Protein AF-A0A1K0FPA6-F1 (afdb_monomer_lite)

Structure (mmCIF, N/CA/C/O backbone):
data_AF-A0A1K0FPA6-F1
#
_entry.id   AF-A0A1K0FPA6-F1
#
loop_
_atom_site.group_PDB
_atom_site.id
_atom_site.type_symbol
_atom_site.label_atom_id
_atom_site.label_alt_id
_atom_site.label_comp_id
_atom_site.label_asym_id
_atom_site.label_entity_id
_atom_site.label_seq_id
_atom_site.pdbx_PDB_ins_code
_atom_site.Cartn_x
_atom_site.Cartn_y
_atom_site.Cartn_z
_atom_site.occupancy
_atom_site.B_iso_or_equiv
_atom_site.auth_seq_id
_atom_site.auth_comp_id
_atom_site.auth_asym_id
_atom_site.auth_atom_id
_atom_site.pdbx_PDB_model_num
ATOM 1 N N . MET A 1 1 ? -2.703 -8.624 -13.315 1.00 49.97 1 MET A N 1
ATOM 2 C CA . MET A 1 1 ? -2.439 -7.216 -12.949 1.00 49.97 1 MET A CA 1
ATOM 3 C C . MET A 1 1 ? -3.291 -6.941 -11.731 1.00 49.97 1 MET A C 1
ATOM 5 O O . MET A 1 1 ? -4.498 -7.096 -11.849 1.00 49.97 1 MET A O 1
ATOM 9 N N . GLY A 1 2 ? -2.678 -6.702 -10.570 1.00 62.44 2 GLY A N 1
ATOM 10 C CA . GLY A 1 2 ? -3.426 -6.465 -9.333 1.00 62.44 2 GLY A CA 1
ATOM 11 C C . GLY A 1 2 ? -4.097 -5.098 -9.376 1.00 62.44 2 GLY A C 1
ATOM 12 O O . GLY A 1 2 ? -3.490 -4.140 -9.858 1.00 62.44 2 GLY A O 1
ATOM 13 N N . ALA A 1 3 ? -5.344 -5.024 -8.923 1.00 81.25 3 ALA A N 1
ATOM 14 C CA . ALA A 1 3 ? -5.975 -3.750 -8.625 1.00 81.25 3 ALA A CA 1
ATOM 15 C C . ALA A 1 3 ? -5.273 -3.111 -7.414 1.00 81.25 3 ALA A C 1
ATOM 17 O O . ALA A 1 3 ? -4.587 -3.791 -6.647 1.00 81.25 3 ALA A O 1
ATOM 18 N N . ALA A 1 4 ? -5.396 -1.791 -7.269 1.00 90.25 4 ALA A N 1
ATOM 19 C CA . ALA A 1 4 ? -5.033 -1.159 -6.006 1.00 90.25 4 ALA A CA 1
ATOM 20 C C . ALA A 1 4 ? -5.960 -1.702 -4.913 1.00 90.25 4 ALA A C 1
ATOM 22 O O . ALA A 1 4 ? -7.124 -1.969 -5.189 1.00 90.25 4 ALA A O 1
ATOM 23 N N . MET A 1 5 ? -5.459 -1.837 -3.694 1.00 94.00 5 MET A N 1
ATOM 24 C CA . MET A 1 5 ? -6.245 -2.291 -2.549 1.00 94.00 5 MET A CA 1
ATOM 25 C C . MET A 1 5 ? -6.145 -1.260 -1.428 1.00 94.00 5 MET A C 1
ATOM 27 O O . MET A 1 5 ? -5.207 -0.465 -1.405 1.00 94.00 5 MET A O 1
ATOM 31 N N . GLN A 1 6 ? -7.097 -1.238 -0.508 1.00 94.94 6 GLN A N 1
ATOM 32 C CA . GLN A 1 6 ? -7.069 -0.346 0.648 1.00 94.94 6 GLN A CA 1
ATOM 33 C C . GLN A 1 6 ? -7.533 -1.059 1.908 1.00 94.94 6 GLN A C 1
ATOM 35 O O . GLN A 1 6 ? -8.230 -2.068 1.837 1.00 94.94 6 GLN A O 1
ATOM 40 N N . THR A 1 7 ? -7.166 -0.525 3.066 1.00 94.75 7 THR A N 1
ATOM 41 C CA . THR A 1 7 ? -7.709 -0.991 4.339 1.00 94.75 7 THR A CA 1
ATOM 42 C C . THR A 1 7 ? -9.221 -0.727 4.406 1.00 94.75 7 THR A C 1
ATOM 44 O O . THR A 1 7 ? -9.713 0.195 3.742 1.00 94.75 7 THR A O 1
ATOM 47 N N . PRO A 1 8 ? -9.989 -1.505 5.195 1.00 93.31 8 PRO A N 1
ATOM 48 C CA . PRO A 1 8 ? -11.447 -1.350 5.287 1.00 93.31 8 PRO A CA 1
ATOM 49 C C . PRO A 1 8 ? -11.909 0.050 5.704 1.00 93.31 8 PRO A C 1
ATOM 51 O O . PRO A 1 8 ? -12.972 0.511 5.296 1.00 93.31 8 PRO A O 1
ATOM 54 N N . ASP A 1 9 ? -11.102 0.732 6.511 1.00 92.06 9 ASP A N 1
ATOM 55 C CA . ASP A 1 9 ? -11.330 2.101 6.971 1.00 92.06 9 ASP A CA 1
ATOM 56 C C . ASP A 1 9 ? -10.859 3.171 5.968 1.00 92.06 9 ASP A C 1
ATOM 58 O O . ASP A 1 9 ? -11.108 4.357 6.170 1.00 92.06 9 ASP A O 1
ATOM 62 N N . GLY A 1 10 ? -10.195 2.767 4.881 1.00 91.06 10 GLY A N 1
ATOM 63 C CA . GLY A 1 10 ? -9.676 3.653 3.841 1.00 91.06 10 GLY A CA 1
ATOM 64 C C . GLY A 1 10 ? -8.444 4.463 4.246 1.00 91.06 10 GLY A C 1
ATOM 65 O O . GLY A 1 10 ? -8.039 5.347 3.494 1.00 91.06 10 GLY A O 1
ATOM 66 N N . THR A 1 11 ? -7.844 4.177 5.405 1.00 92.75 11 THR A N 1
ATOM 67 C CA . THR A 1 11 ? -6.681 4.910 5.925 1.00 92.75 11 THR A CA 1
ATOM 68 C C . THR A 1 11 ? -5.423 4.651 5.100 1.00 92.75 11 THR A C 1
ATOM 70 O O . THR A 1 11 ? -4.648 5.574 4.855 1.00 92.75 11 THR A O 1
ATOM 73 N N . TRP A 1 12 ? -5.219 3.410 4.655 1.00 93.50 12 TRP A N 1
ATOM 74 C CA . TRP A 1 12 ? -4.039 3.012 3.896 1.00 93.50 12 TRP A CA 1
ATOM 75 C C . TRP A 1 12 ? -4.420 2.403 2.558 1.00 93.50 12 TRP A C 1
ATOM 77 O O . TRP A 1 12 ? -5.333 1.583 2.469 1.00 93.50 12 TRP A O 1
ATOM 87 N N . ARG A 1 13 ? -3.673 2.758 1.513 1.00 94.06 13 ARG A N 1
ATOM 88 C CA . ARG A 1 13 ? -3.844 2.221 0.164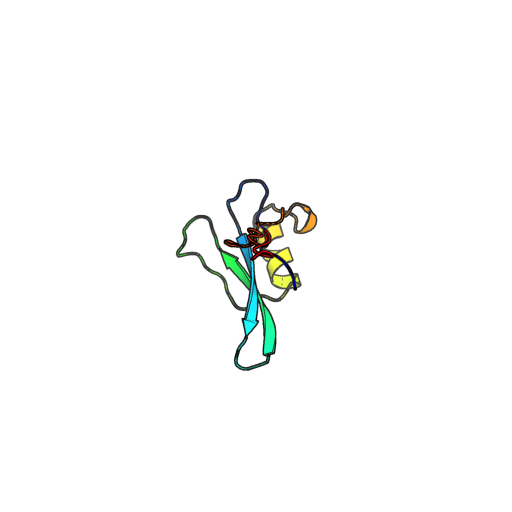 1.00 94.06 13 ARG A CA 1
ATOM 89 C C . ARG A 1 13 ? -2.558 1.571 -0.326 1.00 94.06 13 ARG A C 1
ATOM 91 O O . ARG A 1 13 ? -1.498 2.187 -0.320 1.00 94.06 13 ARG A O 1
ATOM 98 N N . VAL A 1 14 ? -2.664 0.332 -0.784 1.00 94.56 14 VAL A N 1
ATOM 99 C CA . VAL A 1 14 ? -1.595 -0.430 -1.424 1.00 94.56 14 VAL A CA 1
ATOM 100 C C . VAL A 1 14 ? -1.766 -0.332 -2.932 1.00 94.56 14 VAL A C 1
ATOM 102 O O . VAL A 1 14 ? -2.781 -0.747 -3.492 1.00 94.56 14 VAL A O 1
ATOM 105 N N . GLU A 1 15 ? -0.754 0.191 -3.612 1.00 93.81 15 GLU A N 1
ATOM 106 C CA . GLU A 1 15 ? -0.772 0.326 -5.063 1.00 93.81 15 GLU A CA 1
ATOM 107 C C . GLU A 1 15 ? 0.388 -0.455 -5.688 1.00 93.81 15 GLU A C 1
ATOM 109 O O . GLU A 1 15 ? 1.556 -0.156 -5.414 1.00 93.81 15 GLU A O 1
ATOM 114 N N . PRO A 1 16 ? 0.106 -1.455 -6.541 1.00 92.44 16 PRO A N 1
ATOM 115 C CA . PRO A 1 16 ? 1.143 -2.082 -7.337 1.00 92.44 16 PRO A CA 1
ATOM 116 C C . PRO A 1 16 ? 1.585 -1.129 -8.451 1.00 92.44 16 PRO A C 1
ATOM 118 O O . PRO A 1 16 ? 0.763 -0.545 -9.158 1.00 92.44 16 PRO A O 1
ATOM 121 N N . TYR A 1 17 ? 2.889 -1.014 -8.670 1.00 90.38 17 TYR A N 1
ATOM 122 C CA . TYR A 1 17 ? 3.447 -0.283 -9.802 1.00 90.38 17 TYR A CA 1
ATOM 123 C C . TYR A 1 17 ? 4.606 -1.051 -10.429 1.00 90.38 17 TYR A C 1
ATOM 125 O O . TYR A 1 17 ? 5.292 -1.865 -9.803 1.00 90.38 17 TYR A O 1
ATOM 133 N N . LEU A 1 18 ? 4.809 -0.797 -11.718 1.00 90.19 18 LEU A N 1
ATOM 134 C CA . LEU A 1 18 ? 5.924 -1.354 -12.462 1.00 90.19 18 LEU A CA 1
ATOM 135 C C . LEU A 1 18 ? 7.110 -0.404 -12.347 1.00 90.19 18 LEU A C 1
ATOM 137 O O . LEU A 1 18 ? 7.025 0.749 -12.772 1.00 90.19 18 LEU A O 1
ATOM 141 N N . ARG A 1 19 ? 8.247 -0.889 -11.846 1.00 86.00 19 ARG A N 1
ATOM 142 C CA . ARG A 1 19 ? 9.478 -0.097 -11.900 1.00 86.00 19 ARG A CA 1
ATOM 143 C C . ARG A 1 19 ? 9.981 0.002 -13.342 1.00 86.00 19 ARG A C 1
ATOM 145 O O . ARG A 1 19 ? 10.324 -1.034 -13.921 1.00 86.00 19 ARG A O 1
ATOM 152 N N . PRO A 1 20 ? 10.147 1.215 -13.906 1.00 80.62 20 PRO A N 1
ATOM 153 C CA . PRO A 1 20 ? 10.556 1.371 -15.304 1.00 80.62 20 PRO A CA 1
ATOM 154 C C . PRO A 1 20 ? 11.920 0.743 -15.613 1.00 80.62 20 PRO A C 1
ATOM 156 O O . PRO A 1 20 ? 12.130 0.201 -16.695 1.00 80.62 20 PRO A O 1
ATOM 159 N N . ARG A 1 21 ? 12.848 0.792 -14.648 1.00 81.94 21 ARG A N 1
ATOM 160 C CA . ARG A 1 21 ? 14.249 0.403 -14.854 1.00 81.94 21 ARG A CA 1
ATOM 161 C C . ARG A 1 21 ? 14.484 -1.109 -14.825 1.00 81.94 21 ARG A C 1
ATOM 163 O O . ARG A 1 21 ? 15.366 -1.589 -15.524 1.00 81.94 21 ARG A O 1
ATOM 170 N N . THR A 1 22 ? 13.715 -1.849 -14.028 1.00 87.75 22 THR A N 1
ATOM 171 C CA . THR A 1 22 ? 13.893 -3.300 -13.834 1.00 87.75 22 THR A CA 1
ATOM 172 C C . THR A 1 22 ? 12.747 -4.131 -14.400 1.00 87.75 22 THR A C 1
ATOM 174 O O . THR A 1 22 ? 12.862 -5.352 -14.464 1.00 87.75 22 THR A O 1
ATOM 177 N N . ARG A 1 23 ? 11.637 -3.493 -14.805 1.00 86.06 23 ARG A N 1
ATOM 178 C CA . ARG A 1 23 ? 10.384 -4.160 -15.207 1.00 86.06 23 ARG A CA 1
ATOM 179 C C . ARG A 1 23 ? 9.864 -5.148 -14.156 1.00 86.06 23 ARG A C 1
ATOM 181 O O . ARG A 1 23 ? 9.157 -6.096 -14.484 1.00 86.06 23 ARG A O 1
ATOM 188 N N . SER A 1 24 ? 10.221 -4.933 -12.895 1.00 88.75 24 SER A N 1
ATOM 189 C CA . SER A 1 24 ? 9.740 -5.729 -11.771 1.00 88.75 24 SER A CA 1
ATOM 190 C C . SER A 1 24 ? 8.561 -5.024 -11.112 1.00 88.75 24 SER A C 1
ATOM 192 O O . SER A 1 24 ? 8.504 -3.790 -11.096 1.00 88.75 24 SER A O 1
ATOM 194 N N . TRP A 1 25 ? 7.638 -5.810 -10.570 1.00 89.12 25 TRP A N 1
ATOM 195 C CA . TRP A 1 25 ? 6.503 -5.311 -9.803 1.00 89.12 25 TRP A CA 1
ATOM 196 C C . TRP A 1 25 ? 6.919 -4.993 -8.375 1.00 89.12 25 TRP A C 1
ATOM 198 O O . TRP A 1 25 ? 7.607 -5.787 -7.735 1.00 89.12 25 TRP A O 1
ATOM 208 N N . TRP A 1 26 ? 6.486 -3.830 -7.910 1.00 94.06 26 TRP A N 1
ATOM 209 C CA . TRP A 1 26 ? 6.684 -3.340 -6.554 1.00 94.06 26 TRP A CA 1
ATOM 210 C C . TRP A 1 26 ? 5.376 -2.756 -6.045 1.00 94.06 26 TRP A C 1
ATOM 212 O O . TRP A 1 26 ? 4.447 -2.517 -6.820 1.00 94.06 26 TRP A O 1
ATOM 222 N N . TYR A 1 27 ? 5.313 -2.537 -4.743 1.00 94.00 27 TYR A N 1
ATOM 223 C CA . TYR A 1 27 ? 4.166 -1.945 -4.084 1.00 94.00 27 TYR A CA 1
ATOM 224 C C . TYR A 1 27 ? 4.570 -0.620 -3.458 1.00 94.00 27 TYR A C 1
ATOM 226 O O . TYR A 1 27 ? 5.702 -0.454 -2.998 1.00 94.00 27 TYR A O 1
ATOM 234 N N . ARG A 1 28 ? 3.634 0.321 -3.446 1.00 94.31 28 ARG A N 1
ATOM 235 C CA . ARG A 1 28 ? 3.714 1.517 -2.617 1.00 94.31 28 ARG A CA 1
ATOM 236 C C . ARG A 1 28 ? 2.541 1.545 -1.654 1.00 94.31 28 ARG A C 1
ATOM 238 O O . ARG A 1 28 ? 1.441 1.128 -2.014 1.00 94.31 28 ARG A O 1
ATOM 245 N N . LEU A 1 29 ? 2.799 2.026 -0.450 1.00 94.50 29 LEU A N 1
ATOM 246 C CA . LEU A 1 29 ? 1.806 2.229 0.589 1.00 94.50 29 LEU A CA 1
ATOM 247 C C . LEU A 1 29 ? 1.555 3.734 0.715 1.00 94.50 29 LEU A C 1
ATOM 249 O O . LEU A 1 29 ? 2.487 4.498 0.956 1.00 94.50 29 LEU A O 1
ATOM 253 N N . VAL A 1 30 ? 0.313 4.153 0.507 1.00 93.44 30 VAL A N 1
ATOM 254 C CA . VAL A 1 30 ? -0.130 5.547 0.591 1.00 93.44 30 VAL A CA 1
ATOM 255 C C . VAL A 1 30 ? -0.955 5.693 1.859 1.00 93.44 30 VAL A C 1
ATOM 257 O O . VAL A 1 30 ? -1.944 4.981 2.036 1.00 93.44 30 VAL A O 1
ATOM 260 N N . GLY A 1 31 ? -0.511 6.568 2.753 1.00 90.81 31 GLY A N 1
ATOM 261 C CA . GLY A 1 31 ? -1.168 6.832 4.023 1.00 90.81 31 GLY A CA 1
ATOM 262 C C . GLY A 1 31 ? -2.293 7.865 3.945 1.00 90.81 31 GLY A C 1
ATOM 263 O O . GLY A 1 31 ? -2.572 8.422 2.883 1.00 90.81 31 GLY A O 1
ATOM 264 N N . PRO A 1 32 ? -2.915 8.162 5.098 1.00 85.62 32 PRO A N 1
ATOM 265 C CA . PRO A 1 32 ? -4.058 9.072 5.182 1.00 85.62 32 PRO A CA 1
ATOM 266 C C . PRO A 1 32 ? -3.688 10.522 4.844 1.00 85.62 32 PRO A C 1
ATOM 268 O O . PRO A 1 32 ? -4.525 11.293 4.380 1.00 85.62 32 PRO A O 1
ATOM 271 N N . ALA A 1 33 ? -2.427 10.897 5.065 1.00 78.81 33 ALA A N 1
ATOM 272 C CA . ALA A 1 33 ? -1.847 12.111 4.517 1.00 78.81 33 ALA A CA 1
ATOM 273 C C . ALA A 1 33 ? -1.259 11.774 3.141 1.00 78.81 33 ALA A C 1
ATOM 275 O O . ALA A 1 33 ? -0.405 10.894 3.045 1.00 78.81 33 ALA A O 1
ATOM 276 N N . SER A 1 34 ? -1.709 12.453 2.082 1.00 71.19 34 SER A N 1
ATOM 277 C CA . SER A 1 34 ? -1.309 12.163 0.693 1.00 71.19 34 SER A CA 1
ATOM 278 C C . SER A 1 34 ? 0.197 12.300 0.423 1.00 71.19 34 SER A C 1
ATOM 280 O O . SER A 1 34 ? 0.673 11.865 -0.623 1.00 71.19 34 SER A O 1
ATOM 282 N N . ASP A 1 35 ? 0.945 12.919 1.334 1.00 82.19 35 ASP A N 1
ATOM 283 C CA . ASP A 1 35 ? 2.406 13.015 1.323 1.00 82.19 35 ASP A CA 1
ATOM 284 C C . ASP A 1 35 ? 3.115 11.818 1.984 1.00 82.19 35 ASP A C 1
ATOM 286 O O . ASP A 1 35 ? 4.306 11.608 1.754 1.00 82.19 35 ASP A O 1
ATOM 290 N N . ASN A 1 36 ? 2.399 10.992 2.750 1.00 87.12 36 ASN A N 1
ATOM 291 C CA . ASN A 1 36 ? 2.954 9.809 3.395 1.00 87.12 36 ASN A CA 1
ATOM 292 C C . ASN A 1 36 ? 2.940 8.616 2.434 1.00 87.12 36 ASN A C 1
ATOM 294 O O . ASN A 1 36 ? 2.068 7.746 2.497 1.00 87.12 36 ASN A O 1
ATOM 298 N N . VAL A 1 37 ? 3.902 8.605 1.515 1.00 93.00 37 VAL A N 1
ATOM 299 C CA . VAL A 1 37 ? 4.075 7.535 0.531 1.00 93.00 37 VAL A CA 1
ATOM 300 C C . VAL A 1 37 ? 5.348 6.759 0.836 1.00 93.00 37 VAL A C 1
ATOM 302 O O . VAL A 1 37 ? 6.447 7.311 0.834 1.00 93.00 37 VAL A O 1
ATOM 305 N N . ILE A 1 38 ? 5.198 5.455 1.049 1.00 93.38 38 ILE A N 1
ATOM 306 C CA . ILE A 1 38 ? 6.310 4.517 1.189 1.00 93.38 38 ILE A CA 1
ATOM 307 C C . ILE A 1 38 ? 6.371 3.692 -0.091 1.00 93.38 38 ILE A C 1
ATOM 309 O O . ILE A 1 38 ? 5.504 2.858 -0.343 1.00 93.38 38 ILE A O 1
ATOM 313 N N . GLU A 1 39 ? 7.374 3.944 -0.922 1.00 92.88 39 GLU A N 1
ATOM 314 C CA . GLU A 1 39 ? 7.573 3.224 -2.179 1.00 92.88 39 GLU A CA 1
ATOM 315 C C . GLU A 1 39 ? 8.496 2.016 -1.994 1.00 92.88 39 GLU A C 1
ATOM 317 O O . GLU A 1 39 ? 9.034 1.767 -0.915 1.00 92.88 39 GLU A O 1
ATOM 322 N N . ASP A 1 40 ? 8.723 1.285 -3.083 1.00 92.88 40 ASP A N 1
ATOM 323 C CA . ASP A 1 40 ? 9.800 0.307 -3.178 1.00 92.88 40 ASP A CA 1
ATOM 324 C C . ASP A 1 40 ? 9.633 -0.904 -2.245 1.00 92.88 40 ASP A C 1
ATOM 326 O O . ASP A 1 40 ? 10.608 -1.555 -1.863 1.00 92.88 40 ASP A O 1
ATOM 330 N N . LEU A 1 41 ? 8.383 -1.266 -1.948 1.00 93.94 41 LEU A N 1
ATOM 331 C CA . LEU A 1 41 ? 8.044 -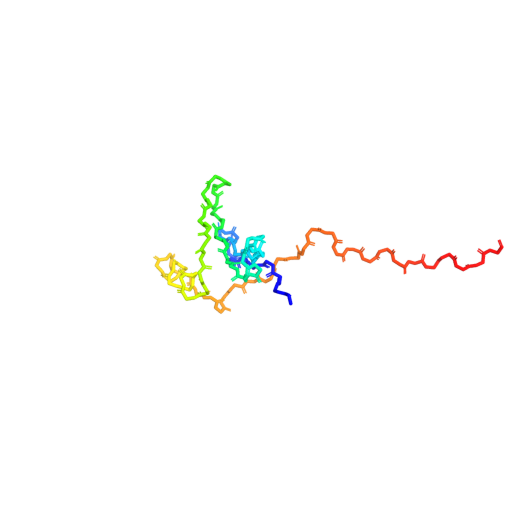2.379 -1.068 1.00 93.94 41 LEU A CA 1
ATOM 332 C C . LEU A 1 41 ? 7.855 -3.685 -1.848 1.00 93.94 41 LEU A C 1
ATOM 334 O O . LEU A 1 41 ? 7.193 -3.737 -2.888 1.00 93.94 41 LEU A O 1
ATOM 338 N N . SER A 1 42 ? 8.425 -4.769 -1.319 1.00 93.69 42 SER A N 1
ATOM 339 C CA . SER A 1 42 ? 8.025 -6.131 -1.684 1.00 93.69 42 SER A CA 1
ATOM 340 C C . SER A 1 42 ? 6.698 -6.485 -1.004 1.00 93.69 42 SER A C 1
ATOM 342 O O . SER A 1 42 ? 6.306 -5.835 -0.037 1.00 93.69 42 SER A O 1
ATOM 344 N N . ILE A 1 43 ? 6.018 -7.544 -1.456 1.00 91.94 43 ILE A N 1
ATOM 345 C CA . ILE A 1 43 ? 4.749 -7.963 -0.836 1.00 91.94 43 ILE A CA 1
ATOM 346 C C . ILE A 1 43 ? 4.902 -8.283 0.661 1.00 91.94 43 ILE A C 1
ATOM 348 O O . ILE A 1 43 ? 4.089 -7.843 1.462 1.00 91.94 43 ILE A O 1
ATOM 352 N N . GLY A 1 44 ? 5.994 -8.946 1.058 1.00 95.06 44 GLY A N 1
ATOM 353 C CA . GLY A 1 44 ? 6.260 -9.231 2.472 1.00 95.06 44 GLY A CA 1
ATOM 354 C C . GLY A 1 44 ? 6.592 -7.979 3.292 1.00 95.06 44 GLY A C 1
ATOM 355 O O . GLY A 1 44 ? 6.325 -7.936 4.488 1.00 95.06 44 GLY A O 1
ATOM 356 N N . ALA A 1 45 ? 7.145 -6.933 2.664 1.00 95.38 45 ALA A N 1
ATOM 357 C CA . ALA A 1 45 ? 7.347 -5.650 3.334 1.00 95.38 45 ALA A CA 1
ATOM 358 C C . ALA A 1 45 ? 6.015 -4.912 3.549 1.00 95.38 45 ALA A C 1
ATOM 360 O O . ALA A 1 45 ? 5.817 -4.331 4.612 1.00 95.38 45 ALA A O 1
ATOM 361 N N . VAL A 1 46 ? 5.094 -4.979 2.580 1.00 94.81 46 VAL A N 1
ATOM 362 C CA . VAL A 1 46 ? 3.726 -4.451 2.728 1.00 94.81 46 VAL A CA 1
ATOM 363 C C . VAL A 1 46 ? 2.996 -5.155 3.868 1.00 94.81 46 VAL A C 1
ATOM 365 O O . VAL A 1 46 ? 2.493 -4.485 4.762 1.00 94.81 46 VAL A O 1
ATOM 368 N N . GLU A 1 47 ? 2.976 -6.488 3.861 1.00 95.56 47 GLU A N 1
ATOM 369 C CA . GLU A 1 47 ? 2.316 -7.302 4.891 1.00 95.56 47 GLU A CA 1
ATOM 370 C C . GLU A 1 47 ? 2.825 -6.960 6.295 1.00 95.56 47 GLU A C 1
ATOM 372 O O . GLU A 1 47 ? 2.040 -6.712 7.211 1.00 95.56 47 GLU A O 1
ATOM 377 N N . ARG A 1 48 ? 4.150 -6.863 6.452 1.00 96.06 48 ARG A N 1
ATOM 378 C CA . ARG A 1 48 ? 4.764 -6.486 7.723 1.00 96.06 48 ARG A CA 1
ATOM 379 C C . ARG A 1 48 ? 4.342 -5.091 8.183 1.00 96.06 48 ARG A C 1
ATOM 381 O O . ARG A 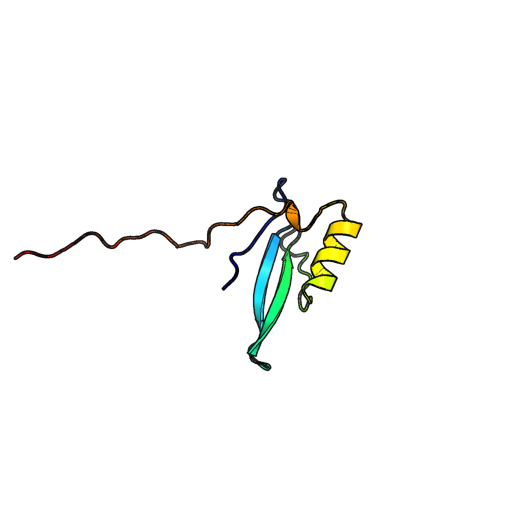1 48 ? 3.980 -4.936 9.343 1.00 96.06 48 ARG A O 1
ATOM 388 N N . LEU A 1 49 ? 4.395 -4.091 7.302 1.00 94.81 49 LEU A N 1
ATOM 389 C CA . LEU A 1 49 ? 4.027 -2.714 7.649 1.00 94.81 49 LEU A CA 1
ATOM 390 C C . LEU A 1 49 ? 2.551 -2.605 8.039 1.00 94.81 49 LEU A C 1
ATOM 392 O O . LEU A 1 49 ? 2.234 -1.968 9.038 1.00 94.81 49 LEU A O 1
ATOM 396 N N . LEU A 1 50 ? 1.660 -3.266 7.297 1.00 94.12 50 LEU A N 1
ATOM 397 C CA . LEU A 1 50 ? 0.238 -3.328 7.637 1.00 94.12 50 LEU A CA 1
ATOM 398 C C . LEU A 1 50 ? 0.023 -3.986 9.003 1.00 94.12 50 LEU A C 1
ATOM 400 O O . LEU A 1 50 ? -0.695 -3.433 9.832 1.00 94.12 50 LEU A O 1
ATOM 404 N N . THR A 1 51 ? 0.720 -5.093 9.275 1.00 95.56 51 THR A N 1
ATOM 405 C CA . THR A 1 51 ? 0.645 -5.788 10.569 1.00 95.56 51 THR A CA 1
ATOM 406 C C . THR A 1 51 ? 1.111 -4.888 11.715 1.00 95.56 51 THR A C 1
ATOM 408 O O . THR A 1 51 ? 0.464 -4.829 12.759 1.00 95.56 51 THR A O 1
ATOM 411 N N . GLU A 1 52 ? 2.206 -4.143 11.527 1.00 94.69 52 GLU A N 1
ATOM 412 C CA . GLU A 1 52 ? 2.708 -3.164 12.505 1.00 94.69 52 GLU A CA 1
ATOM 413 C C . GLU A 1 52 ? 1.694 -2.030 12.767 1.00 94.69 52 GLU A C 1
ATOM 415 O O . GLU A 1 52 ? 1.661 -1.473 13.864 1.00 94.69 52 GLU A O 1
ATOM 420 N N . MET A 1 53 ? 0.831 -1.724 11.792 1.00 91.38 53 MET A N 1
ATOM 421 C CA . MET A 1 53 ? -0.267 -0.753 11.897 1.00 91.38 53 MET A CA 1
ATOM 422 C C . MET A 1 53 ? -1.585 -1.365 12.405 1.00 91.38 53 MET A C 1
ATOM 424 O O . MET A 1 53 ? -2.545 -0.629 12.623 1.00 91.38 53 MET A O 1
ATOM 428 N N . GLY A 1 54 ? -1.640 -2.684 12.611 1.00 94.81 54 GLY A N 1
ATOM 429 C CA . GLY A 1 54 ? -2.827 -3.398 13.085 1.00 94.81 54 GLY A CA 1
ATOM 430 C C . GLY A 1 54 ? -3.805 -3.848 11.995 1.00 94.81 54 GLY A C 1
ATOM 431 O O . GLY A 1 54 ? -4.943 -4.174 12.324 1.00 94.81 54 GLY A O 1
ATOM 432 N N . TYR A 1 55 ? -3.388 -3.881 10.727 1.00 95.31 55 TYR A N 1
ATOM 433 C CA . TYR A 1 55 ? -4.184 -4.397 9.609 1.00 95.31 55 TYR A CA 1
ATOM 434 C C . TYR A 1 55 ? -3.618 -5.719 9.089 1.00 95.31 55 TYR A C 1
ATOM 436 O O . TYR A 1 55 ? -2.401 -5.893 9.012 1.00 95.31 55 TYR A O 1
ATOM 444 N N . ASP A 1 56 ? -4.500 -6.621 8.665 1.00 93.94 56 ASP A N 1
ATOM 445 C CA . ASP A 1 56 ? -4.118 -7.827 7.935 1.00 93.94 56 ASP A CA 1
ATOM 446 C C . ASP A 1 56 ? -4.189 -7.582 6.418 1.00 93.94 56 ASP A C 1
ATOM 448 O O . ASP A 1 56 ? -5.054 -6.853 5.923 1.00 93.94 56 ASP A O 1
ATOM 452 N N . LEU A 1 57 ? -3.279 -8.194 5.655 1.00 91.38 57 LEU A N 1
ATOM 453 C CA . LEU A 1 57 ? -3.289 -8.107 4.193 1.00 91.38 57 LEU A CA 1
ATOM 454 C C . LEU A 1 57 ? -4.565 -8.731 3.597 1.00 91.38 57 LEU A C 1
ATOM 456 O O . LEU A 1 57 ? -5.057 -8.264 2.570 1.00 91.38 57 LEU A O 1
ATOM 460 N N . ALA A 1 58 ? -5.104 -9.772 4.234 1.00 92.88 58 ALA A N 1
ATOM 461 C CA . ALA A 1 58 ? -6.321 -10.455 3.809 1.00 92.88 58 ALA A CA 1
ATOM 462 C C . ALA A 1 58 ? -7.592 -9.618 4.024 1.00 92.88 58 ALA A C 1
ATOM 464 O O . ALA A 1 58 ? -8.603 -9.890 3.379 1.00 92.88 58 ALA A O 1
ATOM 465 N N . ASP A 1 59 ? -7.535 -8.594 4.882 1.00 94.12 59 ASP A N 1
ATOM 466 C CA . ASP A 1 59 ? -8.646 -7.669 5.131 1.00 94.12 59 ASP A CA 1
ATOM 467 C C . ASP A 1 59 ? -8.696 -6.512 4.121 1.00 94.12 59 ASP A C 1
ATOM 469 O O . ASP A 1 59 ? -9.634 -5.711 4.136 1.00 94.12 59 ASP A O 1
ATOM 473 N N . LEU A 1 60 ? -7.697 -6.386 3.239 1.00 93.06 60 LEU A N 1
ATOM 474 C CA . LEU A 1 60 ? -7.699 -5.327 2.238 1.00 93.06 60 LEU A CA 1
ATOM 475 C C . LEU A 1 60 ? -8.833 -5.516 1.222 1.00 93.06 60 LEU A C 1
ATOM 477 O O . LEU A 1 60 ? -9.073 -6.607 0.707 1.00 93.06 60 LEU A O 1
ATOM 481 N N . VAL A 1 61 ? -9.479 -4.408 0.871 1.00 94.56 61 VAL A N 1
ATOM 482 C CA . VAL A 1 61 ? -10.552 -4.352 -0.125 1.00 94.56 61 VAL A CA 1
ATOM 483 C C . VAL A 1 61 ? -10.043 -3.762 -1.437 1.00 94.56 61 VAL A C 1
ATOM 485 O O . VAL A 1 61 ? -9.227 -2.839 -1.440 1.00 94.56 61 VAL A O 1
ATOM 488 N N . ASP A 1 62 ? -10.528 -4.276 -2.568 1.00 91.50 62 ASP A N 1
ATOM 489 C CA . ASP A 1 62 ? -10.180 -3.751 -3.889 1.00 91.50 62 ASP A CA 1
ATOM 490 C C . ASP A 1 62 ? -10.651 -2.302 -4.069 1.00 91.50 62 ASP A C 1
ATOM 492 O O . ASP A 1 62 ? -11.800 -1.946 -3.795 1.00 91.50 62 ASP A O 1
ATOM 496 N N . VAL A 1 63 ? -9.766 -1.470 -4.614 1.00 88.75 63 VAL A N 1
ATOM 497 C CA . VAL A 1 63 ? -10.070 -0.112 -5.054 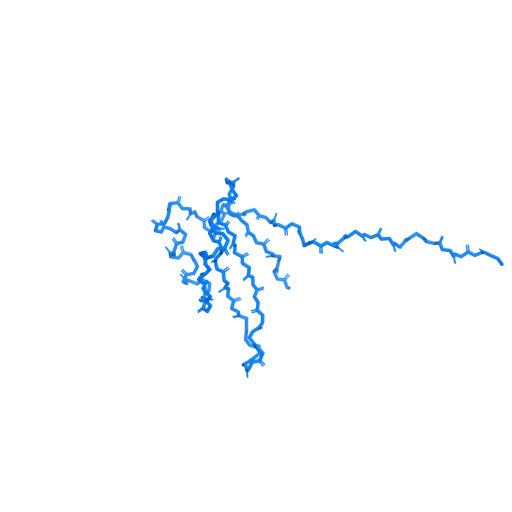1.00 88.75 63 VAL A CA 1
ATOM 498 C C . VAL A 1 63 ? -10.322 -0.146 -6.556 1.00 88.75 63 VAL A C 1
ATOM 500 O O . VAL A 1 63 ? -9.410 -0.487 -7.322 1.00 88.75 63 VAL A O 1
ATOM 503 N N . PRO A 1 64 ? -11.522 0.242 -7.020 1.00 78.31 64 PRO A N 1
ATOM 504 C CA . PRO A 1 64 ? -11.786 0.322 -8.445 1.00 78.31 64 PRO A CA 1
ATOM 505 C C . PRO A 1 64 ? -10.788 1.286 -9.091 1.00 78.31 64 PRO A C 1
ATOM 507 O O . PRO A 1 64 ? -10.584 2.410 -8.624 1.00 78.31 64 PRO A O 1
ATOM 510 N N . ALA A 1 65 ? -10.148 0.843 -10.174 1.00 67.00 65 ALA A N 1
ATOM 511 C CA . ALA A 1 65 ? -9.282 1.715 -10.952 1.00 67.00 65 ALA A CA 1
ATOM 512 C C . ALA A 1 65 ? -10.093 2.947 -11.401 1.00 67.00 65 ALA A C 1
ATOM 514 O O . ALA A 1 65 ? -11.207 2.779 -11.916 1.00 67.00 65 ALA A O 1
ATOM 515 N N . PRO A 1 66 ? -9.573 4.177 -11.233 1.00 59.47 66 PRO A N 1
ATOM 516 C CA . PRO A 1 66 ? -10.259 5.360 -11.728 1.00 59.47 66 PRO A CA 1
ATOM 517 C C . PRO A 1 66 ? -10.328 5.265 -13.261 1.00 59.47 66 PRO A C 1
ATOM 519 O O . PRO A 1 66 ? -9.319 5.433 -13.938 1.00 59.47 66 PRO A O 1
ATOM 522 N N . GLY A 1 67 ? -11.503 4.930 -13.808 1.00 56.72 67 GLY A N 1
ATOM 523 C CA . GLY A 1 67 ? -11.743 4.892 -15.259 1.00 56.72 67 GLY A CA 1
ATOM 524 C C . GLY A 1 67 ? -12.076 3.536 -15.896 1.00 56.72 67 GLY A C 1
ATOM 525 O O . GLY A 1 67 ? -12.016 3.428 -17.115 1.00 56.72 67 GLY A O 1
ATOM 526 N N . GLY A 1 68 ? -12.478 2.513 -15.137 1.00 50.72 68 GLY A N 1
ATOM 527 C CA . GLY A 1 68 ? -13.013 1.254 -15.690 1.00 50.72 68 GLY A CA 1
ATOM 528 C C . GLY A 1 68 ? -14.492 1.300 -16.111 1.00 50.72 68 GLY A C 1
ATOM 529 O O . GLY A 1 68 ? -15.193 0.301 -15.979 1.00 50.72 68 G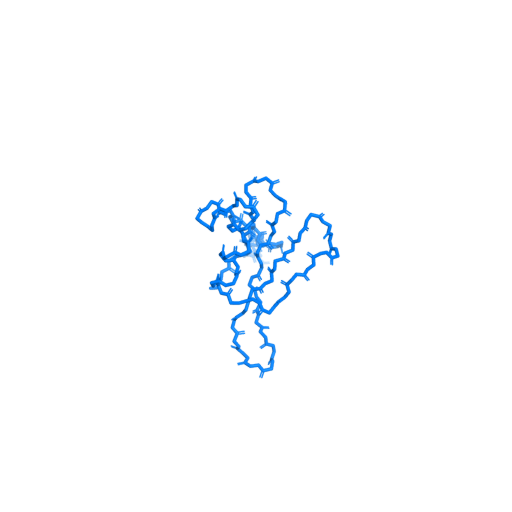LY A O 1
ATOM 530 N N . GLY A 1 69 ? -15.002 2.453 -16.552 1.00 46.09 69 GLY A N 1
ATOM 531 C CA . GLY A 1 69 ? -16.361 2.587 -17.077 1.00 46.09 69 GLY A CA 1
ATOM 532 C C . GLY A 1 69 ? -16.409 2.132 -18.532 1.00 46.09 69 GLY A C 1
ATOM 533 O O . GLY A 1 69 ? -15.878 2.800 -19.412 1.00 46.09 69 GLY A O 1
ATOM 534 N N . SER A 1 70 ? -17.037 0.988 -18.784 1.00 53.47 70 SER A N 1
ATOM 535 C CA . SER A 1 70 ? -17.362 0.526 -20.133 1.00 53.47 70 SER A CA 1
ATOM 536 C C . SER A 1 70 ? -18.331 1.500 -20.814 1.00 53.47 70 SER A C 1
ATOM 538 O O . SER A 1 70 ? -19.538 1.360 -20.648 1.00 53.47 70 SER A O 1
ATOM 540 N N . ASP A 1 71 ? -17.829 2.429 -21.629 1.00 53.03 71 ASP A N 1
ATOM 541 C CA . ASP A 1 71 ? -18.603 2.971 -22.752 1.00 53.03 71 ASP A CA 1
ATOM 542 C C . ASP A 1 71 ? -18.201 2.213 -24.022 1.00 53.03 71 ASP A C 1
ATOM 544 O O . ASP A 1 71 ? -17.364 2.613 -24.827 1.00 53.03 71 ASP A O 1
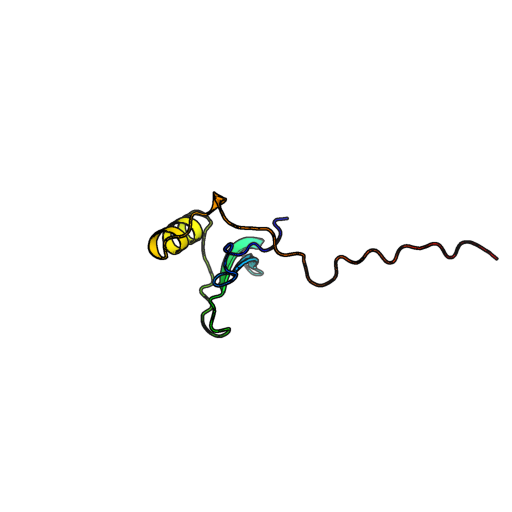ATOM 548 N N . ARG A 1 72 ? -18.747 1.003 -24.136 1.00 58.03 72 ARG A N 1
ATOM 549 C CA . ARG A 1 72 ? -18.874 0.300 -25.410 1.00 58.03 72 ARG A CA 1
ATOM 550 C C . ARG A 1 72 ? -20.357 0.049 -25.620 1.00 58.03 72 ARG A C 1
ATOM 552 O O . ARG A 1 72 ? -20.822 -1.079 -25.485 1.00 58.03 72 ARG A O 1
ATOM 559 N N . ARG A 1 73 ? -21.116 1.107 -25.910 1.00 56.22 73 ARG A N 1
ATOM 560 C CA . ARG A 1 73 ? -22.451 0.962 -26.491 1.00 56.22 73 ARG A CA 1
ATOM 561 C C . ARG A 1 73 ? -22.375 1.377 -27.953 1.00 56.22 73 ARG A C 1
ATOM 563 O O . ARG A 1 73 ? -22.282 2.550 -28.270 1.00 56.22 73 ARG A O 1
ATOM 570 N N . SER A 1 74 ? -22.366 0.350 -28.795 1.00 56.19 74 SER A N 1
ATOM 571 C CA . SER A 1 74 ? -22.890 0.306 -30.157 1.00 56.19 74 SER A CA 1
ATOM 572 C C . SER A 1 74 ? -23.248 1.649 -30.800 1.00 56.19 74 SER A C 1
ATOM 574 O O . SER A 1 74 ? -24.306 2.208 -30.530 1.00 56.19 74 SER A O 1
ATOM 576 N N . SER A 1 75 ? -22.443 2.059 -31.771 1.00 55.53 75 SER A N 1
ATOM 577 C CA . SER A 1 75 ? -22.938 2.759 -32.959 1.00 55.53 75 SER A CA 1
ATOM 578 C C . SER A 1 75 ? -22.582 1.908 -34.174 1.00 55.53 75 SER A C 1
ATOM 580 O O . SER A 1 75 ? -21.676 2.190 -34.950 1.00 55.53 75 SER A O 1
ATOM 582 N N . GLU A 1 76 ? -23.282 0.779 -34.259 1.00 59.84 76 GLU A N 1
ATOM 583 C CA . GLU A 1 76 ? -23.648 0.180 -35.535 1.00 59.84 76 GLU A CA 1
ATOM 584 C C . GLU A 1 76 ? -24.916 0.910 -36.018 1.00 59.84 76 GLU A C 1
ATOM 586 O O . GLU A 1 76 ? -25.786 1.203 -35.195 1.00 59.84 76 GLU A O 1
ATOM 591 N N . SER A 1 77 ? -25.035 1.126 -37.335 1.00 58.66 77 SER A N 1
ATOM 592 C CA . SER A 1 77 ? -26.133 1.798 -38.074 1.00 58.66 77 SER A CA 1
ATOM 593 C C . SER A 1 77 ? -25.986 3.329 -38.166 1.00 58.66 77 SER A C 1
ATOM 595 O O . SER A 1 77 ? -25.856 3.993 -37.146 1.00 58.66 77 SER A O 1
ATOM 597 N N . ALA A 1 78 ? -26.020 3.980 -39.330 1.00 53.69 78 ALA A N 1
ATOM 598 C CA . ALA A 1 78 ? -26.356 3.578 -40.698 1.00 53.69 78 ALA A CA 1
ATOM 599 C C . ALA A 1 78 ? -25.704 4.553 -41.698 1.00 53.69 78 ALA A C 1
ATOM 601 O O . ALA A 1 78 ? -25.361 5.681 -41.271 1.00 53.69 78 ALA A O 1
#

Secondary structure (DSSP, 8-state):
-PPEEE-TTSS-EEEEEE-TTT--EEEEEE-SSTT-EEEEE-HHHHHHHHHHTT--GGGPEEEPPTT-----------

Radius of gyration: 16.23 Å; chains: 1; bounding box: 41×24×54 Å

pLDDT: mean 83.9, std 15.0, range [46.09, 96.06]

Organism: NCBI:txid56427

Foldseek 3Di:
DAAWWAAPVRQKIKDWDQDPPPRDIWIWIAGNPNPPIDTDHDPVRVQVVCVVVVHHPVRIGGDPDVPPDDPPDDPDDD

Sequence (78 aa):
MGAAMQTPDGTWRVEPYLRPRTRSWWYRLVGPASDNVIEDLSIGAVERLLTEMGYDLADLVDVPAPGGGSDRRSSESA